Protein AF-A0A382M1E9-F1 (afdb_monomer)

Secondary structure (DSSP, 8-state):
-------EEEEEEEE-SSSS-EEEEEEEETTS-EEEEE--S--SS----TTTT---PPTT------

Sequence (66 aa):
VPLRRTSYRSAVLWLDQQGLVLRQVQIIEENGNERTITLRGVDFDAAVPVDWFSFTPPPGVLVISR

Structure (mmCIF, N/CA/C/O backbone):
data_AF-A0A382M1E9-F1
#
_entry.id   AF-A0A382M1E9-F1
#
loop_
_atom_site.group_PDB
_atom_site.id
_atom_site.type_symbol
_atom_site.label_atom_id
_atom_site.label_alt_id
_atom_site.label_comp_id
_atom_site.label_asym_id
_atom_site.label_entity_id
_atom_site.label_seq_id
_atom_site.pdbx_PDB_ins_code
_atom_site.Cartn_x
_atom_site.Cartn_y
_atom_site.Cartn_z
_atom_site.occupancy
_atom_site.B_iso_or_equiv
_atom_site.auth_seq_id
_atom_sit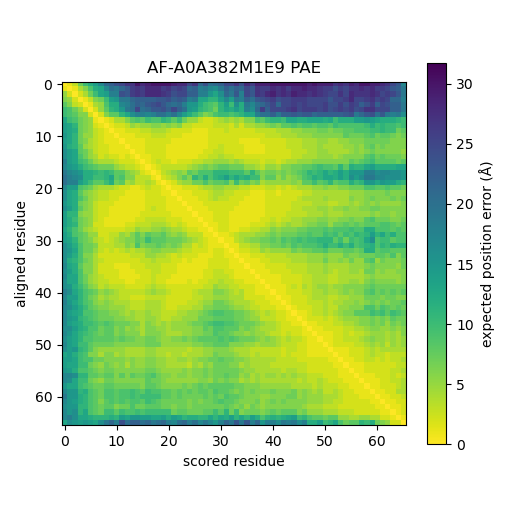e.auth_comp_id
_atom_site.auth_asym_id
_atom_site.auth_atom_id
_atom_site.pdbx_PDB_model_num
ATOM 1 N N . VAL A 1 1 ? 18.565 -7.377 11.773 1.00 52.22 1 VAL A N 1
ATOM 2 C CA . VAL A 1 1 ? 18.431 -6.277 12.764 1.00 52.22 1 VAL A CA 1
ATOM 3 C C . VAL A 1 1 ? 17.187 -6.556 13.592 1.00 52.22 1 VAL A C 1
ATOM 5 O O . VAL A 1 1 ? 16.157 -6.785 12.969 1.00 52.22 1 VAL A O 1
ATOM 8 N N . PRO A 1 2 ? 17.238 -6.614 14.934 1.00 44.38 2 PRO A N 1
ATOM 9 C CA . PRO A 1 2 ? 16.020 -6.819 15.702 1.00 44.38 2 PRO A CA 1
ATOM 10 C C . PRO A 1 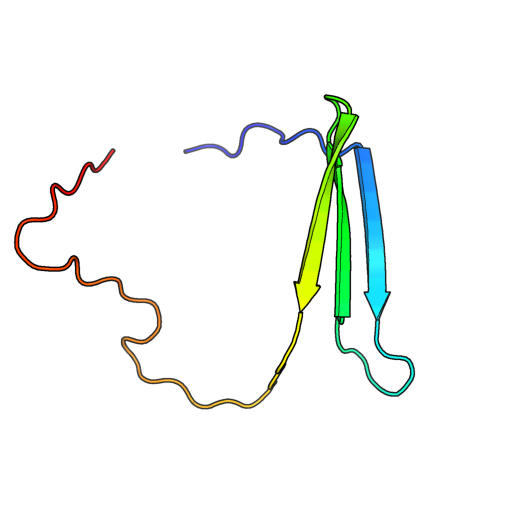2 ? 15.138 -5.580 15.543 1.00 44.38 2 PRO A C 1
ATOM 12 O O . PRO A 1 2 ? 15.632 -4.454 15.651 1.00 44.38 2 PRO A O 1
ATOM 15 N N . LEU A 1 3 ? 13.850 -5.785 15.264 1.00 55.34 3 LEU A N 1
ATOM 16 C CA . LEU A 1 3 ? 12.848 -4.725 15.288 1.00 55.34 3 LEU A CA 1
ATOM 17 C C . LEU A 1 3 ? 12.851 -4.151 16.709 1.00 55.34 3 LEU A C 1
ATOM 19 O O . LEU A 1 3 ? 12.332 -4.770 17.638 1.00 55.34 3 LEU A O 1
ATOM 23 N N . ARG A 1 4 ? 13.494 -2.989 16.908 1.00 58.72 4 ARG A N 1
ATOM 24 C CA . ARG A 1 4 ? 13.237 -2.180 18.106 1.00 58.72 4 ARG A CA 1
ATOM 25 C C . ARG A 1 4 ? 11.722 -2.034 18.182 1.00 58.72 4 ARG A C 1
ATOM 27 O O . ARG A 1 4 ? 11.119 -1.795 17.139 1.00 58.72 4 ARG A O 1
ATOM 34 N N . ARG A 1 5 ? 11.118 -2.198 19.366 1.00 55.56 5 ARG A N 1
ATOM 35 C CA . ARG A 1 5 ? 9.694 -1.890 19.554 1.00 55.56 5 ARG A CA 1
ATOM 36 C C . ARG A 1 5 ? 9.463 -0.493 18.987 1.00 55.56 5 ARG A C 1
ATOM 38 O O . ARG A 1 5 ? 9.929 0.484 19.564 1.00 55.56 5 ARG A O 1
ATOM 45 N N . THR A 1 6 ? 8.846 -0.409 17.815 1.00 61.38 6 THR A N 1
ATOM 46 C CA . THR A 1 6 ? 8.364 0.862 17.309 1.00 61.38 6 THR A CA 1
ATOM 47 C C . TH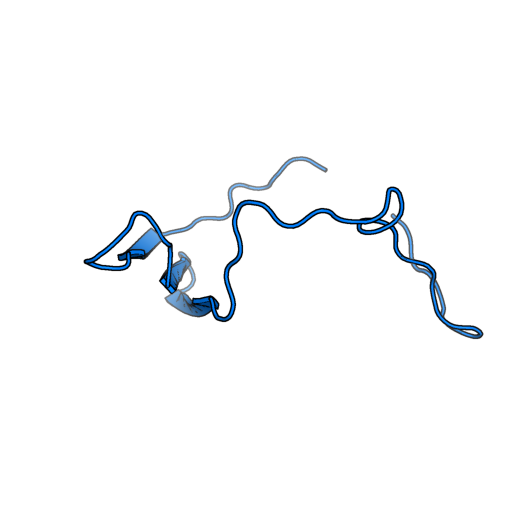R A 1 6 ? 7.112 1.113 18.108 1.00 61.38 6 THR A C 1
ATOM 49 O O . THR A 1 6 ? 6.144 0.359 18.013 1.00 61.38 6 THR A O 1
ATOM 52 N N . SER A 1 7 ? 7.192 2.072 19.016 1.00 69.75 7 SER A N 1
ATOM 53 C CA . SER A 1 7 ? 6.115 2.316 19.947 1.00 69.75 7 SER A CA 1
ATOM 54 C C . SER A 1 7 ? 4.995 3.068 19.233 1.00 69.75 7 SER A C 1
ATOM 56 O O . SER A 1 7 ? 4.962 4.296 19.174 1.00 69.75 7 SER A O 1
ATOM 58 N N . TYR A 1 8 ? 4.117 2.311 18.589 1.00 81.44 8 TYR A N 1
ATOM 59 C CA . TYR A 1 8 ? 2.876 2.824 18.036 1.00 81.44 8 TYR A CA 1
ATOM 60 C C . TYR A 1 8 ? 1.852 2.930 19.160 1.00 81.44 8 TYR A C 1
ATOM 62 O O . TYR A 1 8 ? 1.678 1.997 19.942 1.00 81.44 8 TYR A O 1
ATOM 70 N N . ARG A 1 9 ? 1.172 4.070 19.238 1.00 88.56 9 ARG A N 1
ATOM 71 C CA . ARG A 1 9 ? 0.130 4.329 20.227 1.00 88.56 9 ARG A CA 1
ATOM 72 C C . ARG A 1 9 ? -1.227 3.831 19.748 1.00 88.56 9 ARG A C 1
ATOM 74 O O . ARG A 1 9 ? -1.957 3.204 20.509 1.00 88.56 9 ARG A O 1
ATOM 81 N N . SER A 1 10 ? -1.577 4.135 18.505 1.00 92.44 10 SER A N 1
ATOM 82 C CA . SER A 1 10 ? -2.840 3.716 17.905 1.00 92.44 10 SER A CA 1
ATOM 83 C C . SER A 1 10 ? -2.755 3.724 16.385 1.00 92.44 10 SER A C 1
ATOM 85 O O . SER A 1 10 ? -1.878 4.359 15.793 1.00 92.44 10 SER A O 1
ATOM 87 N N . ALA A 1 11 ? -3.696 3.020 15.763 1.00 94.62 11 ALA A N 1
ATOM 88 C CA . ALA A 1 11 ? -3.945 3.117 14.340 1.00 94.62 11 ALA A CA 1
ATOM 89 C C . ALA A 1 11 ? -5.450 3.184 14.072 1.00 94.62 11 ALA A C 1
ATOM 91 O O . ALA A 1 11 ? -6.235 2.527 14.758 1.00 94.62 11 ALA A O 1
ATOM 92 N N . VAL A 1 12 ? -5.833 3.959 13.063 1.00 96.69 12 VAL A N 1
ATOM 93 C CA . VAL A 1 12 ? -7.183 3.959 12.495 1.00 96.69 12 VAL A CA 1
ATOM 94 C C . VAL A 1 12 ? -7.084 3.391 11.086 1.00 96.69 12 VAL A C 1
ATOM 96 O O . VAL A 1 12 ? -6.210 3.777 10.307 1.00 96.69 12 VAL A O 1
ATOM 99 N N . LEU A 1 13 ? -7.955 2.430 10.786 1.00 96.06 13 LEU A N 1
ATOM 100 C CA . LEU A 1 13 ? -8.037 1.769 9.490 1.00 96.06 13 LEU A CA 1
ATOM 101 C C . LEU A 1 13 ? -9.360 2.145 8.836 1.00 96.06 13 LEU A C 1
ATOM 103 O O . LEU A 1 13 ? -10.419 1.970 9.437 1.00 96.06 13 LEU A O 1
ATOM 107 N N . TRP A 1 14 ? -9.297 2.605 7.592 1.00 97.19 14 TRP A N 1
ATOM 108 C CA . TRP A 1 14 ? -10.481 2.799 6.765 1.00 97.19 14 TRP A CA 1
ATOM 109 C C . TRP A 1 14 ? -10.518 1.700 5.722 1.00 97.19 14 TRP A C 1
ATOM 111 O O . TRP A 1 14 ? -9.642 1.619 4.856 1.00 97.19 14 TRP A O 1
ATOM 121 N N . LEU A 1 15 ? -11.536 0.856 5.827 1.00 95.12 15 LEU A N 1
ATOM 122 C CA . LEU A 1 15 ? -11.852 -0.166 4.844 1.00 95.12 15 LEU A CA 1
ATOM 123 C C . LEU A 1 15 ? -12.929 0.368 3.902 1.00 95.12 15 LEU A C 1
ATOM 125 O O . LEU A 1 15 ? -13.761 1.193 4.286 1.00 95.12 15 LEU A O 1
ATOM 129 N N . ASP A 1 16 ? -12.896 -0.098 2.664 1.00 93.62 16 ASP A N 1
ATOM 130 C CA . ASP A 1 16 ? -13.986 0.105 1.726 1.00 93.62 16 ASP A CA 1
ATOM 131 C C . ASP A 1 16 ? -15.285 -0.513 2.277 1.00 93.62 16 ASP A C 1
ATOM 133 O O . ASP A 1 16 ? -15.264 -1.523 2.977 1.00 93.62 16 ASP A O 1
ATOM 137 N N . GLN A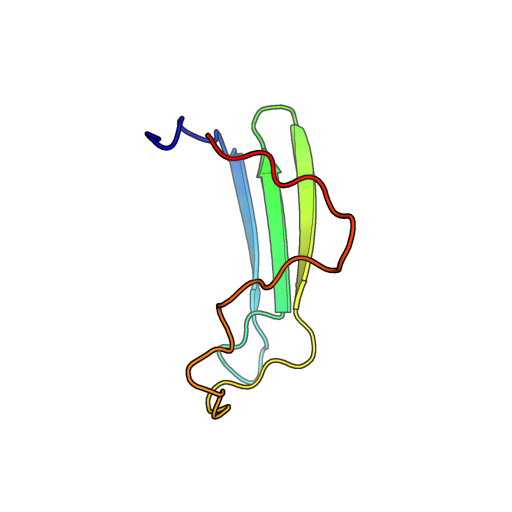 1 17 ? -16.428 0.107 1.988 1.00 87.50 17 GLN A N 1
ATOM 138 C CA . GLN A 1 17 ? -17.725 -0.410 2.432 1.00 87.50 17 GLN A CA 1
ATOM 139 C C . GLN A 1 17 ? -18.210 -1.577 1.567 1.00 87.50 17 GLN A C 1
ATOM 141 O O . GLN A 1 17 ? -18.978 -2.411 2.041 1.00 87.50 17 GLN A O 1
ATOM 146 N N . GLN A 1 18 ? -17.789 -1.630 0.302 1.00 86.44 18 GLN A N 1
ATOM 147 C CA . GLN A 1 18 ? -18.251 -2.624 -0.667 1.00 86.44 18 GLN A CA 1
ATOM 148 C C . GLN A 1 18 ? -17.322 -3.840 -0.767 1.00 86.44 18 GLN A C 1
ATOM 150 O O . GLN A 1 18 ? -17.670 -4.824 -1.416 1.00 86.44 18 GLN A O 1
ATOM 155 N N . GLY A 1 19 ? -16.158 -3.806 -0.114 1.00 81.12 19 GLY A N 1
ATOM 156 C CA . GLY A 1 19 ? -15.207 -4.913 -0.106 1.00 81.12 19 GLY A CA 1
ATOM 157 C C . GLY A 1 19 ? -14.160 -4.785 0.996 1.00 81.12 19 GLY A C 1
ATOM 158 O O . GLY A 1 19 ? -13.996 -3.734 1.603 1.00 81.12 19 GLY A O 1
ATOM 159 N N . LEU A 1 20 ? -13.401 -5.853 1.240 1.00 85.88 20 LEU A N 1
ATOM 160 C CA . LEU A 1 20 ? -12.339 -5.883 2.255 1.00 85.88 20 LEU A CA 1
ATOM 161 C C . LEU A 1 20 ? -11.048 -5.203 1.758 1.00 85.88 20 LEU A C 1
ATOM 163 O O . LEU A 1 20 ? -9.962 -5.775 1.819 1.00 85.88 20 LEU A O 1
ATOM 167 N N . VAL A 1 21 ? -11.166 -3.979 1.237 1.00 93.75 21 VAL A N 1
ATOM 168 C CA . VAL A 1 21 ? -10.045 -3.218 0.673 1.00 93.75 21 VAL A CA 1
ATOM 169 C C . VAL A 1 21 ? -9.633 -2.116 1.633 1.00 93.75 21 VAL A C 1
ATOM 171 O O . VAL A 1 21 ? -10.421 -1.229 1.947 1.00 93.75 21 VAL A O 1
ATOM 174 N N . LEU A 1 22 ? -8.381 -2.133 2.078 1.00 95.12 22 LEU A N 1
ATOM 175 C CA . LEU A 1 22 ? -7.820 -1.050 2.879 1.00 95.12 22 LEU A CA 1
ATOM 176 C C . LEU A 1 22 ? -7.642 0.205 2.015 1.00 95.12 22 LEU A C 1
ATOM 178 O O . LEU A 1 22 ? -6.988 0.164 0.974 1.00 95.12 22 LEU A O 1
ATOM 182 N N . ARG A 1 23 ? -8.220 1.328 2.445 1.00 96.12 23 ARG A N 1
ATOM 183 C CA . ARG A 1 23 ? -8.161 2.619 1.739 1.00 96.12 23 ARG A CA 1
ATOM 184 C C . ARG A 1 23 ? -7.244 3.614 2.421 1.00 96.12 23 ARG A C 1
ATOM 186 O O . ARG A 1 23 ? -6.564 4.385 1.747 1.00 96.12 23 ARG A O 1
ATOM 193 N N . GLN A 1 24 ? -7.204 3.590 3.747 1.00 97.44 24 GLN A N 1
ATOM 194 C CA . GLN A 1 24 ? -6.361 4.494 4.509 1.00 97.44 24 GLN A CA 1
ATOM 195 C C . GLN A 1 24 ? -5.901 3.849 5.810 1.00 97.44 24 GLN A C 1
ATOM 197 O O . GLN A 1 24 ? -6.616 3.049 6.417 1.00 97.44 24 GLN A O 1
ATOM 202 N N . VAL A 1 25 ? -4.702 4.235 6.226 1.00 97.00 25 VAL A N 1
ATOM 203 C CA . VAL A 1 25 ? -4.142 3.950 7.542 1.00 97.00 25 VAL A CA 1
ATOM 204 C C . VAL A 1 25 ? -3.654 5.261 8.127 1.00 97.00 25 VAL A C 1
ATOM 206 O O . VAL A 1 25 ? -2.882 5.972 7.488 1.00 97.00 25 VAL A O 1
ATOM 209 N N . GLN A 1 26 ? -4.071 5.560 9.346 1.00 97.25 26 GLN A N 1
ATOM 210 C CA . GLN A 1 26 ? -3.509 6.627 10.162 1.00 97.25 26 GLN A CA 1
ATOM 211 C C . GLN A 1 26 ? -2.816 5.960 11.339 1.00 97.25 26 GLN A C 1
ATOM 213 O O . GLN A 1 26 ? -3.413 5.109 11.994 1.00 97.25 26 GLN A O 1
ATOM 218 N N . ILE A 1 27 ? -1.562 6.317 11.589 1.00 95.00 27 ILE A N 1
ATOM 219 C CA . ILE A 1 27 ? -0.737 5.761 12.661 1.00 95.00 27 ILE A CA 1
ATOM 220 C C . ILE A 1 27 ? -0.290 6.908 13.554 1.00 95.00 27 ILE A C 1
ATOM 222 O O . ILE A 1 27 ? 0.283 7.881 13.063 1.00 95.00 27 ILE A O 1
ATOM 226 N N . ILE A 1 28 ? -0.519 6.763 14.857 1.00 93.75 28 ILE A N 1
ATOM 227 C CA . ILE A 1 28 ? -0.005 7.672 15.880 1.00 93.75 28 ILE A CA 1
ATOM 228 C C . ILE A 1 28 ? 1.158 6.972 16.582 1.00 93.75 28 ILE A C 1
ATOM 230 O O . ILE A 1 28 ? 0.986 5.912 17.186 1.00 93.75 28 ILE A O 1
ATOM 234 N N . GLU A 1 29 ? 2.350 7.551 16.495 1.00 90.25 29 GLU A N 1
ATOM 235 C CA . GLU A 1 29 ? 3.560 7.103 17.192 1.00 90.25 29 GLU A CA 1
ATOM 236 C C . GLU A 1 29 ? 3.602 7.667 18.634 1.00 90.25 29 GLU A C 1
ATOM 238 O O . GLU A 1 29 ? 2.959 8.671 18.944 1.00 90.25 29 GLU A O 1
ATOM 243 N N . GLU A 1 30 ? 4.355 7.049 19.552 1.00 83.56 30 GLU A N 1
ATOM 244 C CA . GLU A 1 30 ? 4.477 7.523 20.950 1.00 83.56 30 GLU A CA 1
ATOM 245 C C . GLU A 1 30 ? 5.054 8.936 21.078 1.00 83.56 30 GLU A C 1
ATOM 247 O O . GLU A 1 30 ? 4.701 9.669 21.998 1.00 83.56 30 GLU A O 1
ATOM 252 N N . ASN A 1 31 ? 5.915 9.335 20.143 1.00 86.75 31 ASN A N 1
ATOM 253 C CA . ASN A 1 31 ? 6.44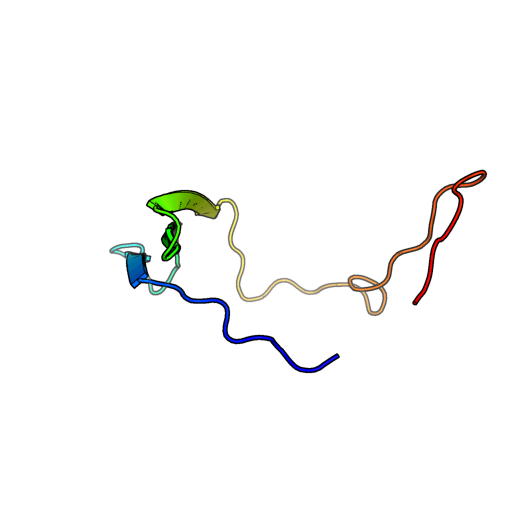9 10.696 20.054 1.00 86.75 31 ASN A CA 1
ATOM 254 C C . ASN A 1 31 ? 5.390 11.726 19.591 1.00 86.75 31 ASN A C 1
ATOM 256 O O . ASN A 1 31 ? 5.727 12.892 19.408 1.00 86.75 31 ASN A O 1
ATOM 260 N N . GLY A 1 32 ? 4.137 11.303 19.378 1.00 84.31 32 GLY A N 1
ATOM 261 C CA . GLY A 1 32 ? 3.034 12.133 18.899 1.00 84.31 32 GLY A CA 1
ATOM 262 C C . GLY A 1 32 ? 3.023 12.343 17.387 1.00 84.31 32 GLY A C 1
ATOM 263 O O . GLY A 1 32 ? 2.162 13.058 16.885 1.00 84.31 32 GLY A O 1
ATOM 264 N N . ASN A 1 33 ? 3.959 11.737 16.657 1.00 91.62 33 ASN A N 1
ATOM 265 C CA . ASN A 1 33 ? 4.031 11.863 15.214 1.00 91.62 33 ASN A CA 1
ATOM 266 C C . ASN A 1 33 ? 2.866 11.111 14.563 1.00 91.62 33 ASN A C 1
ATOM 268 O O . ASN A 1 33 ? 2.595 9.952 14.889 1.00 91.62 33 ASN A O 1
ATOM 272 N N . GLU A 1 34 ? 2.198 11.775 13.630 1.00 94.19 34 GLU A N 1
ATOM 273 C CA . GLU A 1 34 ? 1.044 11.235 12.926 1.00 94.19 34 GLU A CA 1
ATOM 274 C C . GLU A 1 34 ? 1.410 10.970 11.469 1.00 94.19 34 GLU A C 1
ATOM 276 O O . GLU A 1 34 ? 1.927 11.839 10.765 1.00 94.19 34 GLU A O 1
ATOM 281 N N . ARG A 1 35 ? 1.149 9.748 11.006 1.00 94.31 35 ARG A N 1
ATOM 282 C CA . ARG A 1 35 ? 1.384 9.348 9.620 1.00 94.31 35 ARG A CA 1
ATOM 283 C C . ARG A 1 35 ? 0.100 8.838 9.005 1.00 94.31 35 ARG A C 1
ATOM 285 O O . ARG A 1 35 ? -0.463 7.859 9.487 1.00 94.31 35 ARG A O 1
ATOM 292 N N . THR A 1 36 ? -0.292 9.453 7.896 1.00 96.44 36 THR A N 1
ATOM 293 C CA . THR A 1 36 ? -1.456 9.039 7.112 1.00 96.44 36 THR A CA 1
ATOM 294 C C . THR A 1 36 ? -1.007 8.487 5.767 1.00 96.44 36 THR A C 1
ATOM 296 O O . THR A 1 36 ? -0.351 9.170 4.983 1.00 96.44 36 THR A O 1
ATOM 299 N N . ILE A 1 37 ? -1.378 7.239 5.494 1.00 96.56 37 ILE A N 1
ATOM 300 C CA . ILE A 1 37 ? -1.090 6.509 4.260 1.00 96.56 37 ILE A CA 1
ATOM 301 C C . ILE A 1 37 ? -2.417 6.270 3.551 1.00 96.56 37 ILE A C 1
ATOM 303 O O . ILE A 1 37 ? -3.333 5.695 4.132 1.00 96.56 37 ILE A O 1
ATOM 307 N N . THR A 1 38 ? -2.522 6.692 2.293 1.00 97.25 38 THR A N 1
ATOM 308 C CA . THR A 1 38 ? -3.712 6.460 1.461 1.00 97.25 38 THR A CA 1
ATOM 309 C C . THR A 1 38 ? -3.372 5.474 0.354 1.00 97.25 38 THR A C 1
ATOM 311 O O . THR A 1 38 ? -2.449 5.717 -0.421 1.00 97.25 38 THR A O 1
ATOM 314 N N . LEU A 1 39 ? -4.127 4.381 0.267 1.00 95.75 39 LEU A N 1
ATOM 315 C CA . LEU A 1 39 ? -3.965 3.365 -0.764 1.00 95.75 39 LEU A CA 1
ATOM 316 C C . LEU A 1 39 ? -4.908 3.670 -1.930 1.00 95.75 39 LEU A C 1
ATOM 318 O O . LEU A 1 39 ? -6.117 3.835 -1.756 1.00 95.75 39 LEU A O 1
ATOM 322 N N . ARG A 1 40 ? -4.348 3.740 -3.137 1.00 93.88 40 ARG A N 1
ATOM 323 C CA . ARG A 1 40 ? -5.079 3.951 -4.393 1.00 93.88 40 ARG A CA 1
ATOM 324 C C . ARG A 1 40 ? -4.654 2.888 -5.399 1.00 93.88 40 ARG A C 1
ATOM 326 O O . ARG A 1 40 ? -3.514 2.445 -5.349 1.00 93.88 40 ARG A O 1
ATOM 333 N N . GLY A 1 41 ? -5.560 2.509 -6.302 1.00 91.06 41 GLY A N 1
ATOM 334 C CA . GLY A 1 41 ? -5.263 1.528 -7.354 1.00 91.06 41 GLY A CA 1
ATOM 335 C C . GLY A 1 41 ? -4.899 0.142 -6.815 1.00 91.06 41 GLY A C 1
ATOM 336 O O . GLY A 1 41 ? -3.933 -0.449 -7.275 1.00 91.06 41 GLY A O 1
ATOM 337 N N . VAL A 1 42 ? -5.628 -0.342 -5.804 1.00 91.25 42 VAL A N 1
ATOM 338 C CA . VAL A 1 42 ? -5.394 -1.673 -5.223 1.00 91.25 42 VAL A CA 1
ATOM 339 C C . VAL A 1 42 ? -5.970 -2.742 -6.148 1.00 91.25 42 VAL A C 1
ATOM 341 O O . VAL A 1 42 ? -7.164 -2.702 -6.445 1.00 91.25 42 VAL A O 1
ATOM 344 N N . ASP A 1 43 ? -5.122 -3.687 -6.540 1.00 91.12 43 ASP A N 1
ATOM 345 C CA . ASP A 1 43 ? -5.461 -4.890 -7.300 1.00 91.12 43 ASP A CA 1
ATOM 346 C C . ASP A 1 43 ? -4.972 -6.119 -6.514 1.00 91.12 43 ASP A C 1
ATOM 348 O O . ASP A 1 43 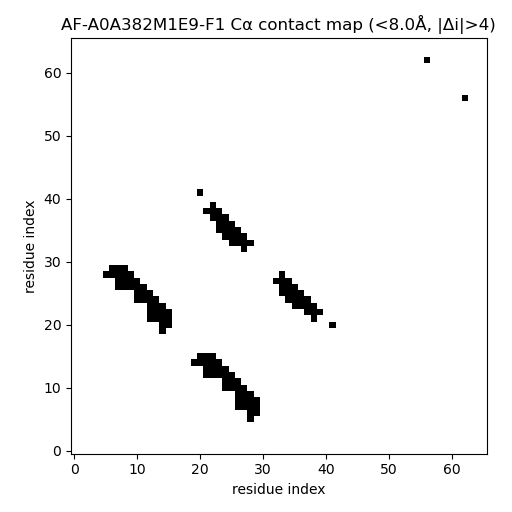? -3.841 -6.125 -6.022 1.00 91.12 43 ASP A O 1
ATOM 352 N N . PHE A 1 44 ? -5.840 -7.117 -6.330 1.00 88.50 44 PHE A N 1
ATOM 353 C CA . PHE A 1 44 ? -5.576 -8.292 -5.487 1.00 88.50 44 PHE A CA 1
ATOM 354 C C . PHE A 1 44 ? -5.034 -9.490 -6.266 1.00 88.50 44 PHE A C 1
ATOM 356 O O . PHE A 1 44 ? -4.362 -10.328 -5.672 1.00 88.50 44 PHE A O 1
ATOM 363 N N . ASP A 1 45 ? -5.262 -9.539 -7.578 1.00 89.88 45 ASP A N 1
ATOM 364 C CA . ASP A 1 45 ? -4.925 -10.692 -8.421 1.00 89.88 45 ASP A CA 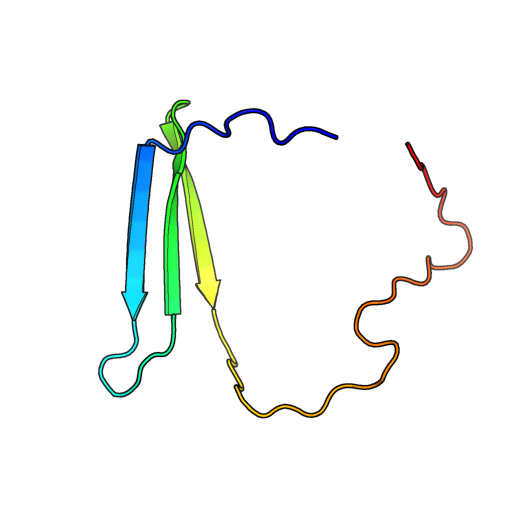1
ATOM 365 C C . ASP A 1 45 ? -3.934 -10.314 -9.533 1.00 89.88 45 ASP A C 1
ATOM 367 O O . ASP A 1 45 ? -3.852 -10.955 -10.584 1.00 89.88 45 ASP A O 1
ATOM 371 N N . ALA A 1 46 ? -3.153 -9.257 -9.301 1.00 91.56 46 ALA A N 1
ATOM 372 C CA . ALA A 1 46 ? -2.137 -8.799 -10.233 1.00 91.56 46 ALA A CA 1
ATOM 373 C C . ALA A 1 46 ? -1.015 -9.841 -10.387 1.00 91.56 46 ALA A C 1
ATOM 375 O O . ALA A 1 46 ? -0.332 -10.205 -9.426 1.00 91.56 46 ALA A O 1
ATOM 376 N N . ALA A 1 47 ? -0.768 -10.276 -11.623 1.00 95.12 47 ALA A N 1
ATOM 377 C CA . ALA A 1 47 ? 0.416 -11.055 -11.958 1.00 95.12 47 ALA A CA 1
ATOM 378 C C . ALA A 1 47 ? 1.626 -10.119 -12.096 1.00 95.12 47 ALA A C 1
ATOM 380 O O . ALA A 1 47 ? 1.627 -9.222 -12.940 1.00 95.12 47 ALA A O 1
ATOM 381 N N . VAL A 1 48 ? 2.664 -10.342 -11.288 1.00 94.19 48 VAL A N 1
ATOM 382 C CA . VAL A 1 48 ? 3.910 -9.565 -11.343 1.00 94.19 48 VAL A CA 1
ATOM 383 C C . VAL A 1 48 ? 5.087 -10.421 -11.833 1.00 94.19 48 VAL A C 1
ATOM 385 O O . VAL A 1 48 ? 5.127 -11.622 -11.555 1.00 94.19 48 VAL A O 1
ATOM 388 N N . PRO A 1 49 ? 6.054 -9.832 -12.560 1.00 95.69 49 PRO A N 1
ATOM 389 C CA . PRO A 1 49 ? 7.307 -10.490 -12.927 1.00 95.69 49 PRO A CA 1
ATOM 390 C C . PRO A 1 49 ? 8.087 -11.047 -11.725 1.00 95.69 49 PRO A C 1
ATOM 392 O O . PRO A 1 49 ? 7.986 -10.541 -10.607 1.00 95.69 49 PRO A O 1
ATOM 395 N N . VAL A 1 50 ? 8.927 -12.059 -11.968 1.00 95.56 50 VAL A N 1
ATOM 396 C CA . VAL A 1 50 ? 9.744 -12.718 -10.926 1.00 95.56 50 VAL A CA 1
ATOM 397 C C . VAL A 1 50 ? 10.717 -11.760 -10.225 1.00 95.56 50 VAL A C 1
ATOM 399 O O . VAL A 1 50 ? 11.075 -11.961 -9.068 1.00 95.56 50 VAL A O 1
ATOM 402 N N . ASP A 1 51 ? 11.128 -10.703 -10.914 1.00 95.25 51 ASP A N 1
ATOM 403 C CA . ASP A 1 51 ? 12.079 -9.696 -10.461 1.00 95.25 51 ASP A CA 1
ATOM 404 C C . ASP A 1 51 ? 11.408 -8.427 -9.914 1.00 95.25 51 ASP A C 1
ATOM 406 O O . ASP A 1 51 ? 12.110 -7.498 -9.524 1.00 95.25 51 ASP A O 1
ATOM 410 N N . TRP A 1 52 ? 10.075 -8.392 -9.800 1.00 94.69 52 TRP A N 1
ATOM 411 C CA . TRP A 1 52 ? 9.321 -7.203 -9.375 1.00 94.69 52 TRP A CA 1
ATOM 412 C C . TRP A 1 52 ? 9.763 -6.627 -8.022 1.00 94.69 52 TRP A C 1
ATOM 414 O O . TRP A 1 52 ? 9.742 -5.416 -7.814 1.00 94.69 52 TRP A O 1
ATOM 424 N N . PHE A 1 53 ? 10.197 -7.489 -7.099 1.00 95.25 53 PHE A N 1
ATOM 425 C CA . PHE A 1 53 ? 10.693 -7.097 -5.774 1.00 95.25 53 PHE A CA 1
ATOM 426 C C . PHE A 1 53 ? 12.223 -6.975 -5.708 1.00 95.25 53 PHE A C 1
ATOM 428 O O . PHE A 1 53 ? 12.810 -7.046 -4.628 1.00 95.25 53 PHE A O 1
ATOM 435 N N . SER A 1 54 ? 12.875 -6.791 -6.856 1.00 94.44 54 SER A N 1
ATOM 436 C CA . SER A 1 54 ? 14.308 -6.515 -6.953 1.00 94.44 54 SER A CA 1
ATOM 437 C C . SER A 1 54 ? 14.556 -5.023 -7.145 1.00 94.44 54 SER A C 1
ATOM 439 O O . SER A 1 54 ? 13.795 -4.324 -7.809 1.00 94.44 54 SER A O 1
ATOM 441 N N . PHE A 1 55 ? 15.661 -4.528 -6.591 1.00 94.00 55 PHE A N 1
ATOM 442 C CA . PHE A 1 55 ? 16.127 -3.167 -6.835 1.00 94.00 55 PHE A CA 1
ATOM 443 C C . PHE A 1 55 ? 17.463 -3.201 -7.571 1.00 94.00 55 PHE A C 1
ATOM 445 O O . PHE A 1 55 ? 18.467 -3.664 -7.028 1.00 94.00 55 PHE A O 1
ATOM 452 N N . THR A 1 56 ? 17.483 -2.681 -8.797 1.00 94.19 56 THR A N 1
ATOM 453 C CA . THR A 1 56 ? 18.719 -2.428 -9.540 1.00 94.19 56 THR A CA 1
ATOM 454 C C . THR A 1 56 ? 19.067 -0.947 -9.403 1.00 94.19 56 THR A C 1
ATOM 456 O O . THR A 1 56 ? 18.310 -0.105 -9.892 1.00 94.19 56 THR A O 1
ATOM 459 N N . PRO A 1 57 ? 20.179 -0.591 -8.737 1.00 95.12 57 PRO A N 1
ATOM 460 C CA . PRO A 1 57 ? 20.559 0.804 -8.588 1.00 95.12 57 PRO A CA 1
ATOM 461 C C . PRO A 1 57 ? 20.860 1.422 -9.963 1.00 95.12 57 PRO A C 1
ATOM 463 O O . PRO A 1 57 ? 21.539 0.793 -10.780 1.00 95.12 57 PRO A O 1
ATOM 466 N N . PRO A 1 58 ? 20.403 2.658 -10.228 1.00 96.38 58 PRO A N 1
ATOM 467 C CA . PRO A 1 58 ? 20.814 3.395 -11.416 1.00 96.38 58 PRO A CA 1
ATOM 468 C C . PRO A 1 58 ? 22.344 3.572 -11.491 1.00 96.38 58 PRO A C 1
ATOM 470 O O . PRO A 1 58 ? 23.014 3.601 -10.452 1.00 96.38 58 PRO A O 1
ATOM 473 N N . PRO A 1 59 ? 22.923 3.744 -12.695 1.00 96.25 59 PRO A N 1
ATOM 474 C CA . PRO A 1 59 ? 24.352 4.009 -12.847 1.00 96.25 59 PRO A CA 1
ATOM 475 C C . PRO A 1 59 ? 24.813 5.223 -12.027 1.00 96.25 59 PRO A C 1
ATOM 477 O O . PRO A 1 59 ? 24.124 6.239 -11.965 1.00 96.25 59 PRO A O 1
ATOM 480 N N . GLY A 1 60 ? 25.994 5.127 -11.412 1.00 95.94 60 GLY A N 1
ATOM 481 C CA . GLY A 1 60 ? 26.587 6.213 -10.618 1.00 95.94 60 GLY A CA 1
ATOM 482 C C . GLY A 1 60 ? 26.036 6.360 -9.193 1.00 95.94 60 GLY A C 1
ATOM 483 O O . GLY A 1 60 ? 26.511 7.220 -8.454 1.00 95.94 60 GLY A O 1
ATOM 484 N N . VAL A 1 61 ? 25.076 5.526 -8.777 1.00 96.81 61 VAL A N 1
ATOM 485 C CA . VAL A 1 61 ? 24.554 5.535 -7.404 1.00 96.81 61 VAL A CA 1
ATOM 486 C C . VAL A 1 61 ? 25.522 4.838 -6.448 1.00 96.81 61 VAL A C 1
ATOM 488 O O . VAL A 1 61 ? 25.922 3.693 -6.660 1.00 96.81 61 VAL A O 1
ATOM 491 N N . LEU A 1 62 ? 25.853 5.519 -5.349 1.00 95.38 62 LEU A N 1
ATOM 492 C CA . LEU A 1 62 ? 26.550 4.916 -4.218 1.00 95.38 62 LEU A CA 1
ATOM 493 C C . LEU A 1 62 ? 25.582 4.025 -3.432 1.00 95.38 62 LEU A C 1
ATOM 495 O O . LEU A 1 62 ? 24.628 4.514 -2.827 1.00 95.38 62 LEU A O 1
ATOM 499 N N . VAL A 1 63 ? 25.856 2.722 -3.399 1.00 94.25 63 VAL A N 1
ATOM 500 C CA . VAL A 1 63 ? 25.109 1.777 -2.564 1.00 94.25 63 VAL A CA 1
ATOM 501 C C . VAL A 1 63 ? 25.780 1.682 -1.199 1.00 94.25 63 VAL A C 1
ATOM 503 O O . VAL A 1 63 ? 26.882 1.153 -1.069 1.00 94.25 63 VAL A O 1
ATOM 506 N N . ILE A 1 64 ? 25.100 2.179 -0.169 1.00 92.81 64 ILE A N 1
ATOM 507 C CA . ILE A 1 64 ? 25.498 1.980 1.225 1.00 92.81 64 ILE A CA 1
ATOM 508 C C . ILE A 1 64 ? 24.737 0.757 1.737 1.00 92.81 64 ILE A C 1
ATOM 510 O O . ILE A 1 64 ? 23.514 0.790 1.859 1.00 92.81 64 ILE A O 1
ATOM 514 N N . SER A 1 65 ? 25.458 -0.325 2.019 1.00 88.25 65 SER A N 1
ATOM 515 C CA . SER A 1 65 ? 24.910 -1.528 2.656 1.00 88.25 65 SER A CA 1
ATOM 516 C C . SER A 1 65 ? 25.389 -1.622 4.107 1.00 88.25 65 SER A C 1
ATOM 518 O O . SER A 1 65 ? 26.340 -0.939 4.493 1.00 88.25 65 SER A O 1
ATOM 520 N N . ARG A 1 66 ? 24.687 -2.403 4.931 1.00 74.94 66 ARG A N 1
ATOM 521 C CA . ARG A 1 66 ? 24.929 -2.526 6.372 1.00 74.94 66 ARG A CA 1
ATOM 522 C C . ARG A 1 66 ? 25.159 -3.974 6.763 1.00 74.94 66 ARG A C 1
ATOM 524 O O . ARG A 1 66 ? 24.452 -4.831 6.191 1.00 74.94 66 ARG A O 1
#

Nearest PDB structures (foldseek):
  6fhm-assembly1_B  TM=6.946E-01  e=4.061E-02  Escherichia coli K-12
  9gtx-assembly2_B  TM=6.020E-01  e=6.171E-01  Helicobacter pylori J99
  4hec-assembly1_A  TM=4.042E-01  e=2.105E-01  Mycobacterium tuberculosis H37Rv
  4hec-assembly1_B  TM=4.252E-01  e=3.076E-01  Mycobacterium tuberculosis H37Rv
  6o8d-assembly1_C-2  TM=4.662E-01  e=2.645E+00  Homo sapiens

Solvent-accessible surface area (backbone atoms only — not comparable to full-atom values): 4662 Å² total; per-residue (Å²): 132,83,81,68,84,75,58,65,70,50,73,51,77,40,61,46,92,91,46,100,41,72,38,34,40,37,39,33,34,70,90,68,50,75,47,78,48,76,57,73,90,86,72,94,82,73,88,72,64,95,62,69,92,59,84,81,80,61,91,92,64,85,84,86,82,134

Radius of gyration: 17.31 Å; Cα contacts (8 Å, |Δi|>4): 63; chains: 1; bounding box: 45×25×34 Å

pLDDT: mean 88.82, std 12.12, range [44.38, 97.44]

Foldseek 3Di:
DPPDPQAWPDKDWDADPVDRHTAKIWTQGPVRDIDIDGDDPDDDPDDDDPCNPPDDDDPPDDDDDD

Organism: NCBI:txid408172

Mean predicte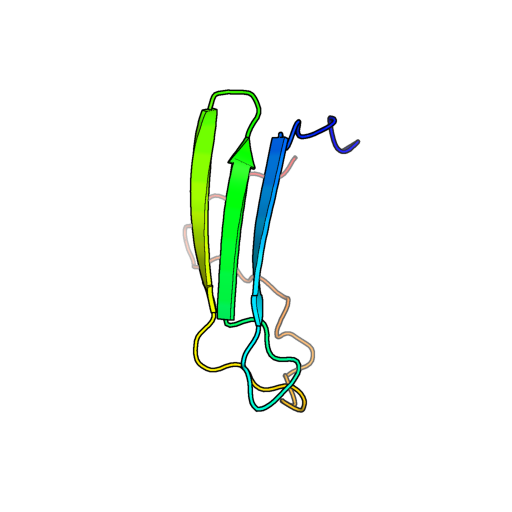d aligned error: 7.05 Å

InterPro domains:
  IPR004564 Outer m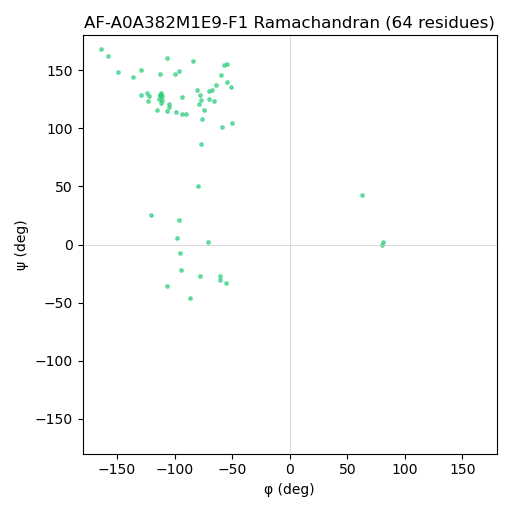embrane lipoprotein carrier protein LolA-like [PF03548] (7-56)
  IPR029046 Lipoprotein localisation LolA/LolB/LppX [SSF89392] (7-64)